Protein AF-A0A4Q3TGL6-F1 (afdb_monomer)

Sequence (169 aa):
RACGWTVDAVVRRERGVLPVALDGDPRRYLAESAGEAAQVGMRGLFFHPTTGYSFPDATKVAEIVADEIDLGGERLATRLRDHAVSLWGERSFYRLLNRMLFRAAEPDQRYRVLERFYRLPQPLIERFYAGRTTLSDKARIISGKPPVPVWRALKAALPARIKEQYVHA

Mean predicted aligned error: 8.39 Å

Solvent-accessible surface area (backbone atoms only — not comparable to full-atom values): 10402 Å² total; per-residue (Å²): 131,84,88,79,80,76,88,87,77,86,91,78,86,84,90,84,86,80,89,68,50,52,80,82,62,59,67,60,57,56,52,77,50,62,86,59,75,62,60,57,48,71,86,29,57,32,50,36,48,77,76,66,54,29,65,76,45,50,54,54,49,51,52,55,46,65,80,33,68,90,65,44,66,68,53,45,28,50,54,44,51,54,51,27,46,50,52,53,58,77,46,44,63,42,17,39,50,40,22,27,49,68,66,28,31,58,83,90,51,38,62,58,56,54,55,56,57,73,70,50,62,65,73,55,53,54,28,47,79,68,69,60,63,45,74,69,49,52,48,54,74,66,55,67,90,63,98,40,61,67,70,42,33,55,65,30,53,50,90,65,82,83,64,76,88,72,78,84,122

Secondary structure (DSSP, 8-state):
-------------------------HHHHHHHTBTBSPP-TTTTT-S-TTT---HHHHHHHHHHHHHHTTS-HHHHHHHHHHHHHHHHHHTHHHHHHHHIIIIIS-GGGHHHHHHHHTTS-HHHHHHHHTT---HHHHHHHH-SS-SS-HHHHHHHHSPPP--GGGTT-

pLDDT: mean 83.74, std 15.67, range [29.58, 97.5]

Radiu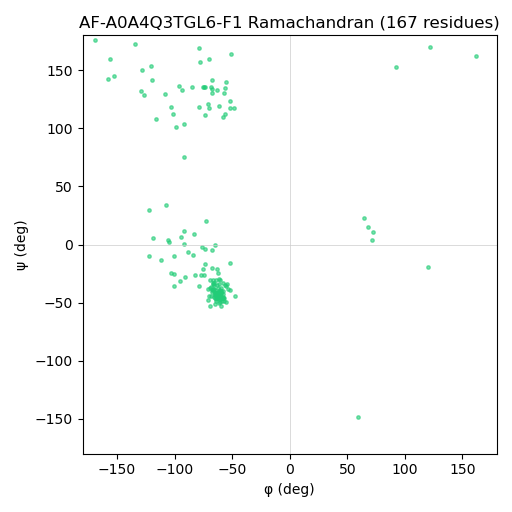s of gyration: 19.1 Å; Cα contacts (8 Å, |Δi|>4): 130; chains: 1; bounding box: 52×38×53 Å

Foldseek 3Di:
DPPPDDDPDDPDDDDDDDDAQQDDDLLVLLVVVPPDWQDDQVSLQQAQRQPRHRVLSNVVLVVLCVVCVVPDRVVSSVVSSVVNNVLNVLNLLNSLVVLCLPFFDDPVQSVVLVVVQVVDDPVLVVCSNVSNHDPVSSCVSPDDDPSGDPVRSVVSSDDDPPDCVVVPD

Structure (mmCIF, N/CA/C/O backbone):
data_AF-A0A4Q3TGL6-F1
#
_entry.id   AF-A0A4Q3TGL6-F1
#
loop_
_atom_site.group_PDB
_atom_site.id
_atom_site.type_symbol
_atom_site.label_atom_id
_atom_site.label_alt_id
_atom_site.label_comp_id
_atom_site.label_asym_id
_atom_site.label_entity_id
_atom_site.label_seq_id
_atom_site.pdbx_PDB_ins_code
_atom_site.Cartn_x
_atom_site.Cartn_y
_atom_site.Cartn_z
_atom_site.occupancy
_atom_site.B_iso_or_equiv
_atom_site.auth_seq_id
_atom_site.auth_comp_id
_atom_site.auth_asym_id
_atom_site.auth_atom_id
_atom_site.pdbx_PDB_model_num
ATOM 1 N N . ARG A 1 1 ? -29.751 -2.444 17.222 1.00 46.06 1 ARG A N 1
ATOM 2 C CA . ARG A 1 1 ? -30.481 -3.690 17.567 1.00 46.06 1 ARG A CA 1
ATOM 3 C C . ARG A 1 1 ? -30.158 -4.713 16.486 1.00 46.06 1 ARG A C 1
ATOM 5 O O . ARG A 1 1 ? -30.131 -4.309 15.333 1.00 46.06 1 ARG A O 1
ATOM 12 N N . ALA A 1 2 ? -29.849 -5.963 16.838 1.00 56.12 2 ALA A N 1
ATOM 13 C CA . ALA A 1 2 ? -29.670 -7.028 15.848 1.00 56.12 2 ALA A CA 1
ATOM 14 C C . ALA A 1 2 ? -31.028 -7.342 15.200 1.00 56.12 2 ALA A C 1
ATOM 16 O O . ALA A 1 2 ? -32.029 -7.415 15.910 1.00 56.12 2 ALA A O 1
ATOM 17 N N . CYS A 1 3 ? -31.075 -7.490 13.876 1.00 78.25 3 CYS A N 1
ATOM 18 C CA . CYS A 1 3 ? -32.309 -7.567 13.084 1.00 78.25 3 CYS A CA 1
ATOM 19 C C . CYS A 1 3 ? -33.105 -8.885 13.232 1.00 78.25 3 CYS A C 1
ATOM 21 O O . CYS A 1 3 ? -33.900 -9.205 12.359 1.00 78.25 3 CYS A O 1
ATOM 23 N N . GLY A 1 4 ? -32.898 -9.669 14.297 1.00 88.06 4 GLY A N 1
ATOM 24 C CA . GLY A 1 4 ? -33.599 -10.946 14.514 1.00 88.06 4 GLY A CA 1
ATOM 25 C C . GLY A 1 4 ? -33.229 -12.061 13.527 1.00 88.06 4 GLY A C 1
ATOM 26 O O . GLY A 1 4 ? -33.951 -13.045 13.424 1.00 88.06 4 GLY A O 1
ATOM 27 N N . TRP A 1 5 ? -32.130 -11.917 12.785 1.00 86.38 5 TRP A N 1
ATOM 28 C CA . TRP A 1 5 ? -31.732 -12.889 11.767 1.00 86.38 5 TRP A CA 1
ATOM 29 C C . TRP A 1 5 ? -31.189 -14.170 12.399 1.00 86.38 5 TRP A C 1
ATOM 31 O O . TRP A 1 5 ? -30.364 -14.120 13.313 1.00 86.38 5 TRP 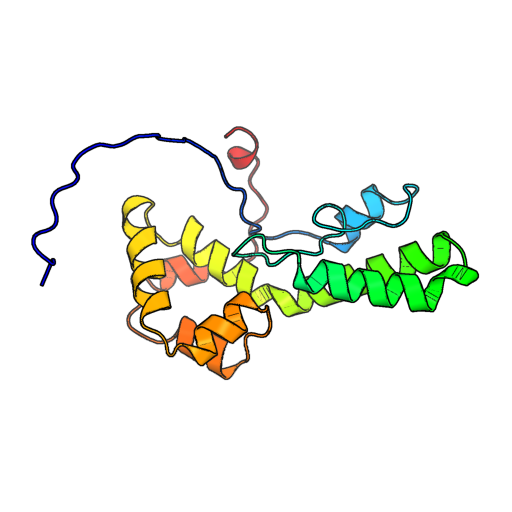A O 1
ATOM 41 N N . THR A 1 6 ? -31.632 -15.309 11.874 1.00 88.69 6 THR A N 1
ATOM 42 C CA . THR A 1 6 ? -31.153 -16.645 12.241 1.00 88.69 6 THR A CA 1
ATOM 43 C C . THR A 1 6 ? -30.324 -17.192 11.085 1.00 88.69 6 THR A C 1
ATOM 45 O O . THR A 1 6 ? -30.745 -17.129 9.933 1.00 88.69 6 THR A O 1
ATOM 48 N N . VAL A 1 7 ? -29.118 -17.682 11.374 1.00 89.19 7 VAL A N 1
ATOM 49 C CA . VAL A 1 7 ? -28.291 -18.340 10.355 1.00 89.19 7 VAL A CA 1
ATOM 50 C C . VAL A 1 7 ? -28.906 -19.709 10.076 1.00 89.19 7 VAL A C 1
ATOM 52 O O . VAL A 1 7 ? -28.869 -20.565 10.952 1.00 89.19 7 VAL A O 1
ATOM 55 N N . ASP A 1 8 ? -29.466 -19.889 8.880 1.00 93.06 8 ASP A N 1
ATOM 56 C CA . ASP A 1 8 ? -30.102 -21.141 8.447 1.00 93.06 8 ASP A CA 1
ATOM 57 C C . ASP A 1 8 ? -29.070 -22.268 8.249 1.00 93.06 8 ASP A C 1
ATOM 59 O O . ASP A 1 8 ? -29.146 -23.315 8.888 1.00 93.06 8 ASP A O 1
ATOM 63 N N . ALA A 1 9 ? -28.020 -22.019 7.453 1.00 94.94 9 ALA A N 1
ATOM 64 C CA . ALA A 1 9 ? -26.914 -22.960 7.266 1.00 94.94 9 ALA A CA 1
ATOM 65 C C . ALA A 1 9 ? -25.589 -22.263 6.905 1.00 94.94 9 ALA A C 1
ATOM 67 O O . ALA A 1 9 ? -25.553 -21.280 6.164 1.00 94.94 9 ALA A O 1
ATOM 68 N N . VAL A 1 10 ? -24.465 -22.805 7.390 1.00 92.25 10 VAL A N 1
ATOM 69 C CA . VAL A 1 10 ? -23.114 -22.411 6.947 1.00 92.25 10 VAL A CA 1
ATOM 70 C C . VAL A 1 10 ? -22.696 -23.324 5.796 1.00 92.25 10 VAL A C 1
ATOM 72 O O . VAL A 1 10 ? -22.311 -24.465 6.023 1.00 92.25 10 VAL A O 1
ATOM 75 N N . VAL A 1 11 ? -22.745 -22.817 4.563 1.00 96.44 11 VAL A N 1
ATOM 76 C CA . VAL A 1 11 ? -22.458 -23.612 3.349 1.00 96.44 11 VAL A CA 1
ATOM 77 C C . VAL A 1 11 ? -20.971 -23.908 3.128 1.00 96.44 11 VAL A C 1
ATOM 79 O O . VAL A 1 11 ? -20.622 -24.893 2.485 1.00 96.44 11 VAL A O 1
ATOM 82 N N . ARG A 1 12 ? -20.073 -23.060 3.645 1.00 93.31 12 ARG A N 1
ATOM 83 C CA . ARG A 1 12 ? -18.617 -23.215 3.508 1.00 93.31 12 ARG A CA 1
ATOM 84 C C . ARG A 1 12 ? -17.897 -22.453 4.614 1.00 93.31 12 ARG A C 1
ATOM 86 O O . ARG A 1 12 ? -18.290 -21.346 4.975 1.00 93.31 12 ARG A O 1
ATOM 93 N N . ARG A 1 13 ? -16.808 -23.028 5.122 1.00 91.94 13 ARG A N 1
ATOM 94 C CA . ARG A 1 13 ? -15.857 -22.359 6.016 1.00 91.94 13 ARG A CA 1
ATOM 95 C C . ARG A 1 13 ? -14.459 -22.558 5.459 1.00 91.94 13 ARG A C 1
ATOM 97 O O . ARG A 1 13 ? -14.083 -23.675 5.125 1.00 91.94 13 ARG A O 1
ATOM 104 N N . GLU A 1 14 ? -13.700 -21.478 5.379 1.00 89.12 14 GLU A N 1
ATOM 105 C CA . GLU A 1 14 ? -12.316 -21.501 4.922 1.00 89.12 14 GLU A CA 1
ATOM 106 C C . GLU A 1 14 ? -11.405 -20.993 6.038 1.00 89.12 14 GLU A C 1
ATOM 108 O O . GLU A 1 14 ? -11.762 -20.072 6.777 1.00 89.12 14 GLU A O 1
ATOM 113 N N . ARG A 1 15 ? -10.232 -21.617 6.173 1.00 88.38 15 ARG A N 1
ATOM 114 C CA . ARG A 1 15 ? -9.159 -21.156 7.051 1.00 88.38 15 ARG A CA 1
ATOM 115 C C . ARG A 1 15 ? -7.974 -20.793 6.171 1.00 88.38 15 ARG A C 1
ATOM 117 O O . ARG A 1 15 ? -7.328 -21.676 5.624 1.00 88.38 15 ARG A O 1
ATOM 124 N N . GLY A 1 16 ? -7.710 -19.499 6.056 1.00 81.31 16 GLY A N 1
ATOM 125 C CA . GLY A 1 16 ? -6.565 -18.963 5.331 1.00 81.31 16 GLY A CA 1
ATOM 126 C C . GLY A 1 16 ? -5.670 -18.141 6.249 1.00 81.31 16 GLY A C 1
ATOM 127 O O . GLY A 1 16 ? -6.128 -17.582 7.248 1.00 81.31 16 GLY A O 1
ATOM 128 N N . VAL A 1 17 ? -4.392 -18.060 5.891 1.00 82.44 17 VAL A N 1
ATOM 129 C CA . VAL A 1 17 ? -3.456 -17.081 6.446 1.00 82.44 17 VAL A CA 1
ATOM 130 C C . VAL A 1 17 ? -3.287 -15.995 5.396 1.00 82.44 17 VAL A C 1
ATOM 132 O O . VAL A 1 17 ? -2.854 -16.270 4.281 1.00 82.44 17 VAL A O 1
ATOM 135 N N . LEU A 1 18 ? -3.662 -14.765 5.739 1.00 81.50 18 LEU A N 1
ATOM 136 C CA . LEU A 1 18 ? -3.477 -13.612 4.864 1.00 81.50 18 LEU A CA 1
ATOM 137 C C . LEU A 1 18 ? -2.249 -12.828 5.341 1.00 81.50 18 LEU A C 1
ATOM 139 O O . LEU A 1 18 ? -2.290 -12.270 6.444 1.00 81.50 18 LEU A O 1
ATOM 143 N N . PRO A 1 19 ? -1.154 -12.793 4.560 1.00 85.62 19 PRO A N 1
ATOM 144 C CA . PRO A 1 19 ? 0.021 -12.024 4.930 1.00 85.62 19 PRO A CA 1
ATOM 145 C C . PRO A 1 19 ? -0.297 -10.527 4.887 1.00 85.62 19 PRO A C 1
ATOM 147 O O . PRO A 1 19 ? -0.999 -10.042 4.000 1.00 85.62 19 PRO A O 1
ATOM 150 N N . VAL A 1 20 ? 0.254 -9.782 5.844 1.00 89.12 20 VAL A N 1
ATOM 151 C CA . VAL A 1 20 ? 0.127 -8.323 5.915 1.00 89.12 20 VAL A CA 1
ATOM 152 C C . VAL A 1 20 ? 1.516 -7.708 6.006 1.00 89.12 20 VAL A C 1
ATOM 154 O O . VAL A 1 20 ? 2.318 -8.078 6.863 1.00 89.12 20 VAL A O 1
ATOM 157 N N . ALA A 1 21 ? 1.801 -6.736 5.140 1.00 92.88 21 ALA A N 1
ATOM 158 C CA . ALA A 1 21 ? 3.096 -6.068 5.114 1.00 92.88 21 ALA A CA 1
ATOM 159 C C . ALA A 1 21 ? 3.272 -5.172 6.352 1.00 92.88 21 ALA A C 1
ATOM 161 O O . ALA A 1 21 ? 2.533 -4.203 6.552 1.00 92.88 21 ALA A O 1
ATOM 162 N N . LEU A 1 22 ? 4.268 -5.485 7.184 1.00 92.38 22 LEU A N 1
ATOM 163 C CA . LEU A 1 22 ? 4.579 -4.729 8.404 1.00 92.38 22 LEU A CA 1
ATOM 164 C C . LEU A 1 22 ? 5.762 -3.780 8.232 1.00 92.38 22 LEU A C 1
ATOM 166 O O . LEU A 1 22 ? 5.775 -2.709 8.838 1.00 92.38 22 LEU A O 1
ATOM 170 N N . ASP A 1 23 ? 6.763 -4.181 7.454 1.00 92.44 23 ASP A N 1
ATOM 171 C CA . ASP A 1 23 ? 7.963 -3.401 7.163 1.00 92.44 23 ASP A CA 1
ATOM 172 C C . ASP A 1 23 ? 8.764 -4.047 6.023 1.00 92.44 23 ASP A C 1
ATOM 174 O O . ASP A 1 23 ? 8.392 -5.123 5.556 1.00 92.44 23 ASP A O 1
ATOM 178 N N . GLY A 1 24 ? 9.850 -3.406 5.590 1.00 92.62 24 GLY A N 1
ATOM 179 C CA . GLY A 1 24 ? 10.787 -3.981 4.625 1.00 92.62 24 GLY A CA 1
ATOM 180 C C . GLY A 1 24 ? 11.688 -2.946 3.956 1.00 92.62 24 GLY A C 1
ATOM 181 O O . GLY A 1 24 ? 11.378 -1.751 3.949 1.00 92.62 24 GLY A O 1
ATOM 182 N N . ASP A 1 25 ? 12.784 -3.432 3.372 1.00 94.88 25 ASP A N 1
ATOM 183 C CA . ASP A 1 25 ? 13.690 -2.653 2.526 1.00 94.88 25 ASP A CA 1
ATOM 184 C C . ASP A 1 25 ? 13.355 -2.914 1.045 1.00 94.88 25 ASP A C 1
ATOM 186 O O . ASP A 1 25 ? 13.734 -3.960 0.507 1.00 94.88 25 ASP A O 1
ATOM 190 N N . PRO A 1 26 ? 12.629 -1.998 0.374 1.00 94.56 26 PRO A N 1
ATOM 191 C CA . PRO A 1 26 ? 12.191 -2.213 -1.000 1.00 94.56 26 PRO A CA 1
ATOM 192 C C . PRO A 1 26 ? 13.368 -2.191 -1.978 1.00 94.56 26 PRO A C 1
ATOM 194 O O . PRO A 1 26 ? 13.325 -2.875 -2.995 1.00 94.56 26 PRO A O 1
ATOM 197 N N . ARG A 1 27 ? 14.430 -1.428 -1.681 1.00 94.00 27 ARG A N 1
ATOM 198 C CA . ARG A 1 27 ? 15.593 -1.315 -2.567 1.00 94.00 27 ARG A CA 1
ATOM 199 C C . ARG A 1 27 ? 16.378 -2.611 -2.551 1.00 94.00 27 ARG A C 1
ATOM 201 O O . ARG A 1 27 ? 16.674 -3.138 -3.616 1.00 94.00 27 ARG A O 1
ATOM 208 N N . ARG A 1 28 ? 16.654 -3.140 -1.357 1.00 93.81 28 ARG A N 1
ATOM 209 C CA . ARG A 1 28 ? 17.322 -4.432 -1.205 1.00 93.81 28 ARG A CA 1
ATOM 210 C C . ARG A 1 28 ? 16.508 -5.559 -1.837 1.00 93.81 28 ARG A C 1
ATOM 212 O O . ARG A 1 28 ? 17.051 -6.295 -2.648 1.00 93.81 28 ARG A O 1
ATOM 219 N N . TYR A 1 29 ? 15.213 -5.648 -1.532 1.00 92.94 29 TYR A N 1
ATOM 220 C CA . TYR A 1 29 ? 14.336 -6.691 -2.074 1.00 92.94 29 TYR A CA 1
ATOM 221 C C . TYR A 1 29 ? 14.293 -6.685 -3.616 1.00 92.94 29 TYR A C 1
ATOM 223 O O . TYR A 1 29 ? 14.445 -7.723 -4.258 1.00 92.94 29 TYR A O 1
ATOM 231 N N . LEU A 1 30 ? 14.154 -5.504 -4.232 1.00 91.94 30 LEU A N 1
ATOM 232 C CA . LEU A 1 30 ? 14.132 -5.374 -5.694 1.00 91.94 30 LEU A CA 1
ATOM 233 C C . LEU A 1 30 ? 15.523 -5.518 -6.339 1.00 91.94 30 LEU A C 1
ATOM 235 O O . LEU A 1 30 ? 15.603 -5.797 -7.535 1.00 91.94 30 LEU A O 1
ATOM 239 N N . ALA A 1 31 ? 16.606 -5.306 -5.584 1.00 89.19 31 ALA A N 1
ATOM 240 C CA . ALA A 1 31 ? 17.978 -5.541 -6.034 1.00 89.19 31 ALA A CA 1
ATOM 241 C C . ALA A 1 31 ? 18.354 -7.028 -5.983 1.00 89.19 31 ALA A C 1
ATOM 243 O O . ALA A 1 31 ? 19.028 -7.509 -6.883 1.00 89.19 31 ALA A O 1
ATOM 244 N N . GLU A 1 32 ? 17.867 -7.775 -4.991 1.00 87.94 32 GLU A N 1
ATOM 245 C CA . GLU A 1 32 ? 18.001 -9.240 -4.940 1.00 87.94 32 GLU A CA 1
ATOM 246 C C . GLU A 1 32 ? 17.268 -9.920 -6.112 1.00 87.94 32 GLU A C 1
ATOM 248 O O . GLU A 1 32 ? 17.620 -11.026 -6.505 1.00 87.94 32 GLU A O 1
ATOM 253 N N . SER A 1 33 ? 16.302 -9.223 -6.719 1.00 75.06 33 SER A N 1
ATOM 254 C CA . SER A 1 33 ? 15.604 -9.639 -7.944 1.00 75.06 33 SER A CA 1
ATOM 255 C C . SER A 1 33 ? 16.221 -9.046 -9.230 1.00 75.06 33 SER A C 1
ATOM 257 O O . SER A 1 33 ? 15.632 -9.159 -10.308 1.00 75.06 33 SER A O 1
ATOM 259 N N . ALA A 1 34 ? 17.362 -8.344 -9.146 1.00 64.75 34 ALA A N 1
ATOM 260 C CA . ALA A 1 34 ? 17.985 -7.684 -10.295 1.00 64.75 34 ALA A CA 1
ATOM 261 C C . ALA A 1 34 ? 18.583 -8.716 -11.265 1.00 64.75 34 ALA A C 1
ATOM 263 O O . ALA A 1 34 ? 19.448 -9.502 -10.894 1.00 64.75 34 ALA A O 1
ATOM 264 N N . GLY A 1 35 ? 18.103 -8.702 -12.511 1.00 64.00 35 GLY A N 1
ATOM 265 C CA . GLY A 1 35 ? 18.434 -9.684 -13.553 1.00 64.00 35 GLY A CA 1
ATOM 266 C C . GLY A 1 35 ? 17.204 -10.427 -14.080 1.00 64.00 35 GLY A C 1
ATOM 267 O O . GLY A 1 35 ? 17.225 -10.939 -15.195 1.00 64.00 35 GLY A O 1
ATOM 268 N N . GLU A 1 36 ? 16.104 -10.427 -13.324 1.00 64.12 36 GLU A N 1
ATOM 269 C CA . GLU A 1 36 ? 14.795 -10.830 -13.836 1.00 64.12 36 GLU A CA 1
ATOM 270 C C . GLU A 1 36 ? 14.169 -9.699 -14.677 1.00 64.12 36 GLU A C 1
ATOM 272 O O . GLU A 1 36 ? 14.494 -8.518 -14.506 1.00 64.12 36 GLU A O 1
ATOM 277 N N . ALA A 1 37 ? 13.244 -10.058 -15.574 1.00 81.88 37 ALA A N 1
ATOM 278 C CA . ALA A 1 37 ? 12.418 -9.104 -16.313 1.00 81.88 37 ALA A CA 1
ATOM 279 C C . ALA A 1 37 ? 11.737 -8.083 -15.377 1.00 81.88 37 ALA A C 1
ATOM 281 O O . ALA A 1 37 ? 11.646 -8.275 -14.161 1.00 81.88 37 ALA A O 1
ATOM 282 N N . ALA A 1 38 ? 11.242 -6.985 -15.951 1.00 88.62 38 ALA A N 1
ATOM 283 C CA . ALA A 1 38 ? 10.583 -5.928 -15.196 1.00 88.62 38 ALA A CA 1
ATOM 284 C C . ALA A 1 38 ? 9.470 -6.487 -14.282 1.00 88.62 38 ALA A C 1
ATOM 286 O O . ALA A 1 38 ? 8.555 -7.178 -14.728 1.00 88.62 38 ALA A O 1
ATOM 287 N N . GLN A 1 39 ? 9.579 -6.203 -12.984 1.00 91.56 39 GLN A N 1
ATOM 288 C CA . GLN A 1 39 ? 8.724 -6.791 -11.954 1.00 91.56 39 GLN A CA 1
ATOM 289 C C . GLN A 1 39 ? 7.423 -6.006 -11.810 1.00 91.56 39 GLN A C 1
ATOM 291 O O . GLN A 1 39 ? 7.445 -4.780 -11.726 1.00 91.56 39 GLN A O 1
ATOM 296 N N . VAL A 1 40 ? 6.293 -6.711 -11.724 1.00 94.12 40 VAL A N 1
ATOM 297 C CA . VAL A 1 40 ? 4.950 -6.120 -11.591 1.00 94.12 40 VAL A CA 1
ATOM 298 C C . VAL A 1 40 ? 4.129 -6.822 -10.504 1.00 94.12 40 VAL A C 1
ATOM 300 O O . VAL A 1 40 ? 4.547 -7.831 -9.928 1.00 94.12 40 VAL A O 1
ATOM 303 N N . GLY A 1 41 ? 2.951 -6.276 -10.186 1.00 94.44 41 GLY A N 1
ATOM 304 C CA . GLY A 1 41 ? 2.058 -6.824 -9.161 1.00 94.44 41 GLY A CA 1
ATOM 305 C C . GLY A 1 41 ? 2.714 -6.902 -7.779 1.00 94.44 41 GLY A C 1
ATOM 306 O O . GLY A 1 41 ? 3.580 -6.095 -7.440 1.00 94.44 41 GLY A O 1
ATOM 307 N N . MET A 1 42 ? 2.331 -7.898 -6.971 1.00 92.19 42 MET A N 1
ATOM 308 C CA . MET A 1 42 ? 2.877 -8.040 -5.613 1.00 92.19 42 MET A CA 1
ATOM 309 C C . MET A 1 42 ? 4.393 -8.266 -5.597 1.00 92.19 42 MET A C 1
ATOM 311 O O . MET A 1 42 ? 5.066 -7.751 -4.705 1.00 92.19 42 MET A O 1
ATOM 315 N N . ARG A 1 43 ? 4.944 -8.969 -6.600 1.00 92.25 43 ARG A N 1
ATOM 316 C CA . ARG A 1 43 ? 6.394 -9.179 -6.722 1.00 92.25 43 ARG A CA 1
ATOM 317 C C . ARG A 1 43 ? 7.136 -7.865 -6.981 1.00 92.25 43 ARG A C 1
ATOM 319 O O . ARG A 1 43 ? 8.212 -7.677 -6.433 1.00 92.25 43 ARG A O 1
ATOM 326 N N . GLY A 1 44 ? 6.528 -6.939 -7.723 1.00 94.94 44 GLY A N 1
ATOM 327 C CA . GLY A 1 44 ? 7.026 -5.575 -7.929 1.00 94.94 44 GLY A CA 1
ATOM 328 C C . GLY A 1 44 ? 6.670 -4.577 -6.819 1.00 94.94 44 GLY A C 1
ATOM 329 O O . GLY A 1 44 ? 6.894 -3.388 -6.996 1.00 94.94 44 GLY A O 1
ATOM 330 N N . LEU A 1 45 ? 6.117 -5.024 -5.684 1.00 96.00 45 LEU A N 1
ATOM 331 C CA . LEU A 1 45 ? 5.646 -4.169 -4.580 1.00 96.00 45 LEU A CA 1
ATOM 332 C C . LEU A 1 45 ? 4.465 -3.236 -4.930 1.00 96.00 45 LEU A C 1
ATOM 334 O O . LEU A 1 45 ? 4.209 -2.253 -4.233 1.00 96.00 45 LEU A O 1
ATOM 338 N N . PHE A 1 46 ? 3.692 -3.582 -5.960 1.00 97.00 46 PHE A N 1
ATOM 339 C CA . PHE A 1 46 ? 2.501 -2.855 -6.407 1.00 97.00 46 PHE A CA 1
ATOM 340 C C . PHE A 1 46 ? 1.234 -3.401 -5.740 1.00 97.00 46 PHE A C 1
ATOM 342 O O . PHE A 1 46 ? 0.473 -4.175 -6.327 1.00 97.00 46 PHE A O 1
ATOM 349 N N . PHE A 1 47 ? 1.056 -3.053 -4.466 1.00 96.44 47 PHE A N 1
ATOM 350 C CA . PHE A 1 47 ? -0.134 -3.396 -3.690 1.00 96.44 47 PHE A CA 1
ATOM 351 C C . PHE A 1 47 ? -0.364 -2.435 -2.516 1.00 96.44 47 PHE A C 1
ATOM 353 O O . PHE A 1 47 ? 0.548 -1.767 -2.014 1.00 96.44 47 PHE A O 1
ATOM 360 N N . HIS A 1 48 ? -1.597 -2.403 -2.019 1.00 96.44 48 HIS A N 1
ATOM 361 C CA . HIS A 1 48 ? -1.977 -1.679 -0.816 1.00 96.44 48 HIS A CA 1
ATOM 362 C C . HIS A 1 48 ? -1.574 -2.464 0.453 1.00 96.44 48 HIS A C 1
ATOM 364 O O . HIS A 1 48 ? -2.107 -3.554 0.679 1.00 96.44 48 HIS A O 1
ATOM 370 N N . PRO A 1 49 ? -0.698 -1.938 1.338 1.00 95.44 49 PRO A N 1
ATOM 371 C CA . PRO A 1 49 ? -0.110 -2.733 2.423 1.00 95.44 49 PRO A CA 1
ATOM 372 C C . PRO A 1 49 ? -1.093 -3.302 3.450 1.00 95.44 49 PRO A C 1
ATOM 374 O O . PRO A 1 49 ? -0.763 -4.277 4.121 1.00 95.44 49 PRO A O 1
ATOM 377 N N . THR A 1 50 ? -2.267 -2.688 3.628 1.00 92.69 50 THR A N 1
ATOM 378 C CA . THR A 1 50 ? -3.267 -3.140 4.616 1.00 92.69 50 THR A CA 1
ATOM 379 C C . THR A 1 50 ? -4.328 -4.061 4.018 1.00 92.69 50 THR A C 1
ATOM 381 O O . THR A 1 50 ? -4.839 -4.922 4.723 1.00 92.69 50 THR A O 1
ATOM 384 N N . THR A 1 51 ? -4.676 -3.893 2.740 1.00 91.62 51 THR A N 1
ATOM 385 C CA . THR A 1 51 ? -5.812 -4.611 2.121 1.00 91.62 51 THR A CA 1
ATOM 386 C C . THR A 1 51 ? -5.378 -5.634 1.076 1.00 91.62 51 THR A C 1
ATOM 388 O O . THR A 1 51 ? -6.197 -6.440 0.652 1.00 91.62 51 THR A O 1
ATOM 391 N N . GLY A 1 52 ? -4.119 -5.593 0.629 1.00 92.62 52 GLY A N 1
ATOM 392 C CA . GLY A 1 52 ? -3.615 -6.432 -0.459 1.00 92.62 52 GLY A CA 1
ATOM 393 C C . GLY A 1 52 ? -4.136 -6.043 -1.846 1.00 92.62 52 GLY A C 1
ATOM 394 O O . GLY A 1 52 ? -3.829 -6.721 -2.819 1.00 92.62 52 GLY A O 1
ATOM 395 N N . TYR A 1 53 ? -4.917 -4.964 -1.967 1.00 93.56 53 TYR A N 1
ATOM 396 C CA . TYR A 1 53 ? -5.476 -4.540 -3.253 1.00 93.56 53 TYR A CA 1
ATOM 397 C C . TYR A 1 53 ? -4.374 -4.049 -4.186 1.00 93.56 53 TYR A C 1
ATOM 399 O O . TYR A 1 53 ? -3.570 -3.208 -3.800 1.00 93.56 53 TYR A O 1
ATOM 407 N N . SER A 1 54 ? -4.367 -4.552 -5.416 1.00 94.44 54 SER A N 1
ATOM 408 C CA . SER A 1 54 ? -3.346 -4.247 -6.426 1.00 94.44 54 SER A CA 1
ATOM 409 C C . SER A 1 54 ? -3.918 -3.643 -7.705 1.00 94.44 54 SER A C 1
ATOM 411 O O . SER A 1 54 ? -3.155 -3.160 -8.531 1.00 94.44 54 SER A O 1
ATOM 413 N N . PHE A 1 55 ? -5.243 -3.630 -7.883 1.00 94.25 55 PHE A N 1
ATOM 414 C CA . PHE A 1 55 ? -5.862 -3.181 -9.133 1.00 94.25 55 PHE A CA 1
ATOM 415 C C . PHE A 1 55 ? -5.510 -1.729 -9.514 1.00 94.25 55 PHE A C 1
ATOM 417 O O . PHE A 1 55 ? -5.057 -1.529 -10.638 1.00 94.25 55 PHE A O 1
ATOM 424 N N . PRO A 1 56 ? -5.609 -0.723 -8.615 1.00 92.88 56 PRO A N 1
ATOM 425 C CA . PRO A 1 56 ? -5.207 0.643 -8.962 1.00 92.88 56 PRO A CA 1
ATOM 426 C C . PRO A 1 56 ? -3.735 0.747 -9.376 1.00 92.88 56 PRO A C 1
ATOM 428 O O . PRO A 1 56 ? -3.399 1.493 -10.293 1.00 92.88 56 PRO A O 1
ATOM 431 N N . ASP A 1 57 ? -2.863 -0.026 -8.723 1.00 96.44 57 ASP A N 1
ATOM 432 C CA . ASP A 1 57 ? -1.440 -0.042 -9.055 1.00 96.44 57 ASP A CA 1
ATOM 433 C C . ASP A 1 57 ? -1.189 -0.735 -10.393 1.00 96.44 57 ASP A C 1
ATOM 435 O O . ASP A 1 57 ? -0.373 -0.264 -11.175 1.00 96.44 57 ASP A O 1
ATOM 439 N N . ALA A 1 58 ? -1.918 -1.812 -10.694 1.00 97.12 58 ALA A N 1
ATOM 440 C CA . ALA A 1 58 ? -1.834 -2.507 -11.973 1.00 97.12 58 ALA A CA 1
ATOM 441 C C . ALA A 1 58 ? -2.191 -1.578 -13.141 1.00 97.12 58 ALA A C 1
ATOM 443 O O . ALA A 1 58 ? -1.480 -1.571 -14.144 1.00 97.12 58 ALA A O 1
ATOM 444 N N . THR A 1 59 ? -3.225 -0.743 -12.993 1.00 96.38 59 THR A N 1
ATOM 445 C CA . THR A 1 59 ? -3.568 0.272 -13.999 1.00 96.38 59 THR A CA 1
ATOM 446 C C . THR A 1 59 ? -2.435 1.281 -14.182 1.00 96.38 59 THR A C 1
ATOM 448 O O . THR A 1 59 ? -2.045 1.563 -15.311 1.00 96.38 59 THR A O 1
ATOM 451 N N . LYS A 1 60 ? -1.844 1.783 -13.088 1.00 95.81 60 LYS A N 1
ATOM 452 C CA . LYS A 1 60 ? -0.729 2.739 -13.176 1.00 95.81 60 LYS A CA 1
ATOM 453 C C . LYS A 1 60 ? 0.527 2.121 -13.794 1.00 95.81 60 LYS A C 1
ATOM 455 O O . LYS A 1 60 ? 1.222 2.772 -14.568 1.00 95.81 60 LYS A O 1
ATOM 460 N N . VAL A 1 61 ? 0.809 0.861 -13.475 1.00 97.12 61 VAL A N 1
ATOM 461 C CA . VAL A 1 61 ? 1.896 0.093 -14.089 1.00 97.12 61 VAL A CA 1
ATOM 462 C C . VAL A 1 61 ? 1.649 -0.083 -15.585 1.00 97.12 61 VAL A C 1
ATOM 464 O O . VAL A 1 61 ? 2.580 0.108 -16.357 1.00 97.12 61 VAL A O 1
ATOM 467 N N . ALA A 1 62 ? 0.418 -0.382 -16.009 1.00 96.56 62 ALA A N 1
ATOM 468 C CA . ALA A 1 62 ? 0.080 -0.498 -17.426 1.00 96.56 62 ALA A CA 1
ATOM 469 C C . ALA A 1 62 ? 0.335 0.811 -18.194 1.00 96.56 62 ALA A C 1
ATOM 471 O O . ALA A 1 62 ? 0.883 0.764 -19.291 1.00 96.56 62 ALA A O 1
ATOM 472 N N . GLU A 1 63 ? 0.025 1.970 -17.601 1.00 96.44 63 GLU A N 1
ATOM 473 C CA . GLU A 1 63 ? 0.377 3.278 -18.178 1.00 96.44 63 GLU A CA 1
ATOM 474 C C . GLU A 1 63 ? 1.898 3.449 -18.319 1.00 96.44 63 GLU A C 1
ATOM 476 O O . GLU A 1 63 ? 2.378 3.820 -19.383 1.00 96.44 63 GLU A O 1
ATOM 481 N N . ILE A 1 64 ? 2.676 3.118 -17.279 1.00 95.00 64 ILE A N 1
ATOM 482 C CA . ILE A 1 64 ? 4.148 3.206 -17.330 1.00 95.00 64 ILE A CA 1
ATOM 483 C C . ILE A 1 64 ? 4.723 2.290 -18.415 1.00 95.00 64 ILE A C 1
ATOM 485 O O . ILE A 1 64 ? 5.668 2.672 -19.100 1.00 95.00 64 ILE A O 1
ATOM 489 N N . VAL A 1 65 ? 4.175 1.082 -18.560 1.00 94.19 65 VAL A N 1
ATOM 490 C CA . VAL A 1 65 ? 4.589 0.133 -19.600 1.00 94.19 65 VAL A CA 1
ATOM 491 C C . VAL A 1 65 ? 4.272 0.691 -20.985 1.00 94.19 65 VAL A C 1
ATOM 493 O O . VAL A 1 65 ? 5.124 0.614 -21.863 1.00 94.19 65 VAL A O 1
ATOM 496 N N . ALA A 1 66 ? 3.086 1.274 -21.177 1.00 94.06 66 ALA A N 1
ATOM 497 C CA . ALA A 1 66 ? 2.696 1.878 -22.448 1.00 94.06 66 ALA A CA 1
ATOM 498 C C . ALA A 1 66 ? 3.606 3.059 -22.838 1.00 94.06 66 ALA A C 1
ATOM 500 O O . ALA A 1 66 ? 4.014 3.146 -23.992 1.00 94.06 66 ALA A O 1
ATOM 501 N N . ASP A 1 67 ? 3.989 3.907 -21.877 1.00 91.50 67 ASP A N 1
ATOM 502 C CA . ASP A 1 67 ? 4.887 5.053 -22.098 1.00 91.50 67 ASP A CA 1
ATOM 503 C C . ASP A 1 67 ? 6.333 4.646 -22.459 1.00 91.50 67 ASP A C 1
ATOM 505 O O . ASP A 1 67 ? 7.100 5.455 -22.981 1.00 91.50 67 ASP A O 1
ATOM 509 N N . GLU A 1 68 ? 6.739 3.414 -22.140 1.00 86.38 68 GLU A N 1
ATOM 510 C CA . GLU A 1 68 ? 8.127 2.935 -22.238 1.00 86.38 68 GLU A CA 1
ATOM 511 C C . GLU A 1 68 ? 8.304 1.754 -23.203 1.00 86.38 68 GLU A C 1
ATOM 513 O O . GLU A 1 68 ? 9.398 1.193 -23.288 1.00 86.38 68 GLU A O 1
ATOM 518 N N . ILE A 1 69 ? 7.250 1.355 -23.920 1.00 80.25 69 ILE A N 1
ATOM 519 C CA . ILE A 1 69 ? 7.213 0.091 -24.670 1.00 80.25 69 ILE A CA 1
ATOM 520 C C . ILE A 1 69 ? 8.332 -0.028 -25.719 1.00 80.25 69 ILE A C 1
ATOM 522 O O . ILE A 1 69 ? 8.896 -1.107 -25.895 1.00 80.25 69 ILE A O 1
ATOM 526 N N . ASP A 1 70 ? 8.734 1.094 -26.320 1.00 84.50 70 ASP A N 1
ATOM 527 C CA . ASP A 1 70 ? 9.782 1.158 -27.348 1.00 84.50 70 ASP A CA 1
ATOM 528 C C . ASP A 1 70 ? 11.188 1.425 -26.780 1.00 84.50 70 ASP A C 1
ATOM 530 O O . ASP A 1 70 ? 12.162 1.545 -27.521 1.00 84.50 70 ASP A O 1
ATOM 534 N N . LEU A 1 71 ? 11.317 1.554 -25.456 1.00 75.75 71 LEU A N 1
ATOM 535 C CA . LEU A 1 71 ? 12.508 2.105 -24.799 1.00 75.75 71 LEU A CA 1
ATOM 536 C C . LEU A 1 71 ? 13.390 1.031 -24.136 1.00 75.75 71 LEU A C 1
ATOM 538 O O . LEU A 1 71 ? 14.436 1.354 -23.569 1.00 75.75 71 LEU A O 1
ATOM 542 N N . GLY A 1 72 ? 13.006 -0.245 -24.264 1.00 82.69 72 GLY A N 1
ATOM 543 C CA . GLY A 1 72 ? 13.784 -1.416 -23.854 1.00 82.69 72 GLY A CA 1
ATOM 544 C C . GLY A 1 72 ? 13.507 -1.912 -22.426 1.00 82.69 72 GLY A C 1
ATOM 545 O O . GLY A 1 72 ? 13.136 -1.160 -21.523 1.00 82.69 72 GLY A O 1
ATOM 546 N N . GLY A 1 73 ? 13.718 -3.216 -22.206 1.00 86.25 73 GLY A N 1
ATOM 547 C CA . GLY A 1 73 ? 13.364 -3.902 -20.954 1.00 86.25 73 GLY A CA 1
ATOM 548 C C . GLY A 1 73 ? 14.116 -3.414 -19.710 1.00 86.25 73 GLY A C 1
ATOM 549 O O . GLY A 1 73 ? 13.529 -3.342 -18.631 1.00 86.25 73 GLY A O 1
ATOM 550 N N . GLU A 1 74 ? 15.387 -3.026 -19.843 1.00 88.12 74 GLU A N 1
ATOM 551 C CA . GLU A 1 74 ? 16.194 -2.520 -18.720 1.00 88.12 74 GLU A CA 1
ATOM 552 C C . GLU A 1 74 ? 15.693 -1.167 -18.210 1.00 88.12 74 GLU A C 1
ATOM 554 O O . GLU A 1 74 ? 15.610 -0.928 -16.998 1.00 88.12 74 GLU A O 1
ATOM 559 N N . ARG A 1 75 ? 15.317 -0.284 -19.140 1.00 88.75 75 ARG A N 1
ATOM 560 C CA . ARG A 1 75 ? 14.788 1.033 -18.803 1.00 88.75 75 ARG A CA 1
ATOM 561 C C . ARG A 1 75 ? 13.420 0.914 -18.140 1.00 88.75 75 ARG A C 1
ATOM 563 O O . ARG A 1 75 ? 13.210 1.520 -17.088 1.00 88.75 75 ARG A O 1
ATOM 570 N N . LEU A 1 76 ? 12.538 0.067 -18.676 1.00 91.50 76 LEU A N 1
ATOM 571 C CA . LEU A 1 76 ? 11.251 -0.238 -18.050 1.00 91.50 76 LEU A CA 1
ATOM 572 C C . LEU A 1 76 ? 11.432 -0.819 -16.638 1.00 91.50 76 LEU A C 1
ATOM 574 O O . LEU A 1 76 ? 10.783 -0.364 -15.694 1.00 91.50 76 LEU A O 1
ATOM 578 N N . ALA A 1 77 ? 12.346 -1.779 -16.463 1.00 91.31 77 ALA A N 1
ATOM 579 C CA . ALA A 1 77 ? 12.633 -2.369 -15.156 1.00 91.31 77 ALA A CA 1
ATOM 580 C C . ALA A 1 77 ? 13.137 -1.323 -14.150 1.00 91.31 77 ALA A C 1
ATOM 582 O O . ALA A 1 77 ? 12.724 -1.331 -12.989 1.00 91.31 77 ALA A O 1
ATOM 583 N N . THR A 1 78 ? 13.993 -0.400 -14.592 1.00 91.06 78 THR A N 1
ATOM 584 C CA . THR A 1 78 ? 14.486 0.707 -13.761 1.00 91.06 78 THR A CA 1
ATOM 585 C C . THR A 1 78 ? 13.351 1.644 -13.360 1.00 91.06 78 THR A C 1
ATOM 587 O O . THR A 1 78 ? 13.164 1.893 -12.169 1.00 91.06 78 THR A O 1
ATOM 590 N N . ARG A 1 79 ? 12.520 2.075 -14.316 1.00 93.19 79 ARG A N 1
ATOM 591 C CA . ARG A 1 79 ? 11.393 2.979 -14.045 1.00 93.19 79 ARG A CA 1
ATOM 592 C C . ARG A 1 79 ? 10.363 2.363 -13.098 1.00 93.19 79 ARG A C 1
ATOM 594 O O . ARG A 1 79 ? 9.889 3.041 -12.186 1.00 93.19 79 ARG A O 1
ATOM 601 N N . LEU A 1 80 ? 10.040 1.080 -13.266 1.00 94.69 80 LEU A N 1
ATOM 602 C CA . LEU A 1 80 ? 9.133 0.375 -12.357 1.00 94.69 80 LEU A CA 1
ATOM 603 C C . LEU A 1 80 ? 9.739 0.198 -10.962 1.00 94.69 80 LEU A C 1
ATOM 605 O O . LEU A 1 80 ? 9.032 0.392 -9.974 1.00 94.69 80 LEU A O 1
ATOM 609 N N . ARG A 1 81 ? 11.041 -0.099 -10.856 1.00 94.62 81 ARG A N 1
ATOM 610 C CA . ARG A 1 81 ? 11.734 -0.182 -9.561 1.00 94.62 81 ARG A CA 1
ATOM 611 C C . ARG A 1 81 ? 11.675 1.150 -8.814 1.00 94.62 81 ARG A C 1
ATOM 613 O O . ARG A 1 81 ? 11.327 1.168 -7.634 1.00 94.62 81 ARG A O 1
ATOM 620 N N . ASP A 1 82 ? 11.969 2.254 -9.492 1.00 95.06 82 ASP A N 1
ATOM 621 C CA . ASP A 1 82 ? 11.926 3.586 -8.885 1.00 95.06 82 ASP A CA 1
ATOM 622 C C . ASP A 1 82 ? 10.505 3.960 -8.451 1.00 95.06 82 ASP A C 1
ATOM 624 O O . ASP A 1 82 ? 10.299 4.441 -7.331 1.00 95.06 82 ASP A O 1
ATOM 628 N N . HIS A 1 83 ? 9.506 3.651 -9.286 1.00 97.12 83 HIS A N 1
ATOM 629 C CA . HIS A 1 83 ? 8.103 3.866 -8.944 1.00 97.12 83 HIS A CA 1
ATOM 630 C C . HIS A 1 83 ? 7.674 3.050 -7.714 1.00 97.12 83 HIS A C 1
ATOM 632 O O . HIS A 1 83 ? 7.064 3.597 -6.792 1.00 97.12 83 HIS A O 1
ATOM 638 N N . ALA A 1 84 ? 8.046 1.770 -7.655 1.00 97.06 84 ALA A N 1
ATOM 639 C CA . ALA A 1 84 ? 7.761 0.893 -6.523 1.00 97.06 84 ALA A CA 1
ATOM 640 C C . ALA A 1 84 ? 8.387 1.408 -5.217 1.00 97.06 84 ALA A C 1
ATOM 642 O O . ALA A 1 84 ? 7.733 1.417 -4.171 1.00 97.06 84 ALA A O 1
ATOM 643 N N . VAL A 1 85 ? 9.636 1.889 -5.262 1.00 97.12 85 VAL A N 1
ATOM 644 C CA . VAL A 1 85 ? 10.318 2.462 -4.091 1.00 97.12 85 VAL A CA 1
ATOM 645 C C . VAL A 1 85 ? 9.626 3.744 -3.613 1.00 97.12 85 VAL A C 1
ATOM 647 O O . VAL A 1 85 ? 9.437 3.906 -2.403 1.00 97.12 85 VAL A O 1
ATOM 650 N N . SER A 1 86 ? 9.201 4.622 -4.532 1.00 97.50 86 SER A N 1
ATOM 651 C CA . SER A 1 86 ? 8.419 5.822 -4.186 1.00 97.50 86 SER A CA 1
ATOM 652 C C . SER A 1 86 ? 7.106 5.450 -3.498 1.00 97.50 86 SER A C 1
ATOM 654 O O . SER A 1 86 ? 6.854 5.869 -2.363 1.00 97.50 86 SER A O 1
ATOM 656 N N . LEU A 1 87 ? 6.317 4.568 -4.125 1.00 96.94 87 LEU A N 1
ATOM 657 C CA . LEU A 1 87 ? 5.044 4.093 -3.581 1.00 96.94 87 LEU A CA 1
ATOM 658 C C . LEU A 1 87 ? 5.217 3.436 -2.210 1.00 96.94 87 LEU A C 1
ATOM 660 O O . LEU A 1 87 ? 4.410 3.660 -1.303 1.00 96.94 87 LEU A O 1
ATOM 664 N N . TRP A 1 88 ? 6.283 2.656 -2.010 1.00 97.06 88 TRP A N 1
ATOM 665 C CA . TRP A 1 88 ? 6.582 2.057 -0.712 1.00 97.06 88 TRP A CA 1
ATOM 666 C C . TRP A 1 88 ? 6.779 3.121 0.374 1.00 97.06 88 TRP A C 1
ATOM 668 O O . TRP A 1 88 ? 6.276 2.955 1.492 1.00 97.06 88 TRP A O 1
ATOM 678 N N . GLY A 1 89 ? 7.478 4.215 0.068 1.00 95.94 89 GLY A N 1
ATOM 679 C CA . GLY A 1 89 ? 7.673 5.349 0.975 1.00 95.94 89 GLY A CA 1
ATOM 680 C C . GLY A 1 89 ? 6.367 6.081 1.293 1.00 95.94 89 GLY A C 1
ATOM 681 O O . GLY A 1 89 ? 6.007 6.238 2.466 1.00 95.94 89 GLY A O 1
ATOM 682 N N . GLU A 1 90 ? 5.612 6.446 0.257 1.00 95.25 90 GLU A N 1
ATOM 683 C CA . GLU A 1 90 ? 4.311 7.126 0.361 1.00 95.25 90 GLU A CA 1
ATOM 684 C C . GLU A 1 90 ? 3.312 6.333 1.221 1.00 95.25 90 GLU A C 1
ATOM 686 O O . GLU A 1 90 ? 2.534 6.893 2.003 1.00 95.25 90 GLU A O 1
ATOM 691 N N . ARG A 1 91 ? 3.390 5.001 1.143 1.00 96.25 91 ARG A N 1
ATOM 692 C CA . ARG A 1 91 ? 2.516 4.053 1.848 1.00 96.25 91 ARG A CA 1
ATOM 693 C C . ARG A 1 91 ? 3.035 3.603 3.216 1.00 96.25 91 ARG A C 1
ATOM 695 O O . ARG A 1 91 ? 2.466 2.697 3.828 1.00 96.25 91 ARG A O 1
ATOM 702 N N . SER A 1 92 ? 4.069 4.252 3.748 1.00 95.12 92 SER A N 1
ATOM 703 C CA . SER A 1 92 ? 4.625 3.965 5.082 1.00 95.12 92 SER A CA 1
ATOM 704 C C . SER A 1 92 ? 3.588 4.009 6.210 1.00 95.12 92 SER A C 1
ATOM 706 O O . SER A 1 92 ? 3.651 3.198 7.138 1.00 95.12 92 SER A O 1
ATOM 708 N N . PHE A 1 93 ? 2.590 4.892 6.105 1.00 94.06 93 PHE A N 1
ATOM 709 C CA . PHE A 1 93 ? 1.503 4.997 7.081 1.00 94.06 93 PHE A CA 1
ATOM 710 C C . PHE A 1 93 ? 0.698 3.696 7.232 1.00 94.06 93 PHE A C 1
ATOM 712 O O . PHE A 1 93 ? 0.368 3.306 8.349 1.00 94.06 93 PHE A O 1
ATOM 719 N N . TYR A 1 94 ? 0.413 2.991 6.138 1.00 94.75 94 TYR A N 1
ATOM 720 C CA . TYR A 1 94 ? -0.362 1.748 6.187 1.00 94.75 94 TYR A CA 1
ATOM 721 C C . TYR A 1 94 ? 0.407 0.645 6.915 1.00 94.75 94 TYR A C 1
ATOM 723 O O . TYR A 1 94 ? -0.149 -0.066 7.748 1.00 94.75 94 TYR A O 1
ATOM 731 N N . ARG A 1 95 ? 1.724 0.562 6.688 1.00 94.44 95 ARG A N 1
ATOM 732 C CA . ARG A 1 95 ? 2.596 -0.367 7.421 1.00 94.44 95 ARG A CA 1
ATOM 733 C C . ARG A 1 95 ? 2.680 -0.020 8.907 1.00 94.44 95 ARG A C 1
ATOM 735 O O . ARG A 1 95 ? 2.629 -0.919 9.743 1.00 94.44 95 ARG A O 1
ATOM 742 N N . LEU A 1 96 ? 2.742 1.268 9.252 1.00 90.56 96 LEU A N 1
ATOM 743 C CA . LEU A 1 96 ? 2.635 1.724 10.642 1.00 90.56 96 LEU A CA 1
ATOM 744 C C . LEU A 1 96 ? 1.321 1.255 11.286 1.00 90.56 96 LEU A C 1
ATOM 746 O O . LEU A 1 96 ? 1.349 0.672 12.371 1.00 90.56 96 LEU A O 1
ATOM 750 N N . LEU A 1 97 ? 0.191 1.452 10.603 1.00 89.12 97 LEU A N 1
ATOM 751 C CA . LEU A 1 97 ? -1.117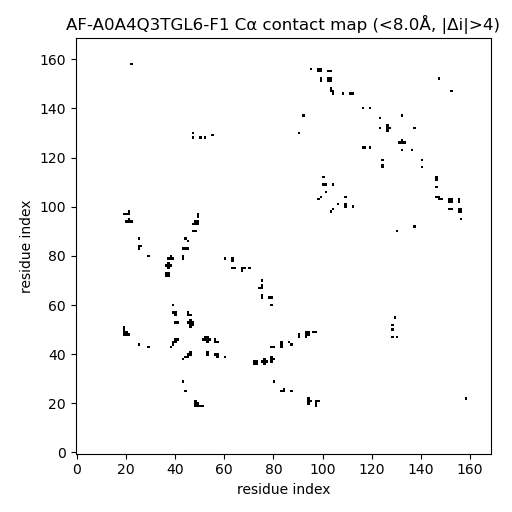 1.015 11.085 1.00 89.12 97 LEU A CA 1
ATOM 752 C C . LEU A 1 97 ? -1.163 -0.506 11.286 1.00 89.12 97 LEU A C 1
ATOM 754 O O . LEU A 1 97 ? -1.614 -0.973 12.331 1.00 89.12 97 LEU A O 1
ATOM 758 N N . ASN A 1 98 ? -0.629 -1.276 10.336 1.00 90.75 98 ASN A N 1
ATOM 759 C CA . ASN A 1 98 ? -0.545 -2.729 10.444 1.00 90.75 98 ASN A CA 1
ATOM 760 C C . ASN A 1 98 ? 0.290 -3.154 11.662 1.00 90.75 98 ASN A C 1
ATOM 762 O O . ASN A 1 98 ? -0.117 -4.039 12.413 1.00 90.75 98 ASN A O 1
ATOM 766 N N . ARG A 1 99 ? 1.431 -2.501 11.927 1.00 87.88 99 ARG A N 1
ATOM 767 C CA . ARG A 1 99 ? 2.233 -2.788 13.128 1.00 87.88 99 ARG A CA 1
ATOM 768 C C . ARG A 1 99 ? 1.456 -2.499 14.408 1.00 87.88 99 ARG A C 1
ATOM 770 O O . ARG A 1 99 ? 1.493 -3.321 15.319 1.00 87.88 99 ARG A O 1
ATOM 777 N N . MET A 1 100 ? 0.723 -1.389 14.478 1.00 82.19 100 MET A N 1
ATOM 778 C CA . MET A 1 100 ? -0.144 -1.100 15.625 1.00 82.19 100 MET A CA 1
ATOM 779 C C . MET A 1 100 ? -1.227 -2.177 15.788 1.00 82.19 100 MET A C 1
ATOM 781 O O . MET A 1 100 ? -1.423 -2.684 16.890 1.00 82.19 100 MET A O 1
ATOM 785 N N . LEU A 1 101 ? -1.881 -2.588 14.699 1.00 81.75 101 LEU A N 1
ATOM 786 C CA . LEU A 1 101 ? -2.934 -3.604 14.734 1.00 81.75 101 LEU A CA 1
ATOM 787 C C . LEU A 1 101 ? -2.413 -4.972 15.193 1.00 81.75 101 LEU A C 1
ATOM 789 O O . LEU A 1 101 ? -3.026 -5.612 16.041 1.00 81.75 101 LEU A O 1
ATOM 793 N N . PHE A 1 102 ? -1.281 -5.427 14.657 1.00 81.00 102 PHE A N 1
ATOM 794 C CA . PHE A 1 102 ? -0.801 -6.789 14.894 1.00 81.00 102 PHE A CA 1
ATOM 795 C C . PHE A 1 102 ? 0.133 -6.923 16.099 1.00 81.00 102 PHE A C 1
ATOM 797 O O . PHE A 1 102 ? 0.160 -7.994 16.705 1.00 81.00 102 PHE A O 1
ATOM 804 N N . ARG A 1 103 ? 0.868 -5.864 16.473 1.00 78.62 103 ARG A N 1
ATOM 805 C CA . ARG A 1 103 ? 1.819 -5.891 17.601 1.00 78.62 103 ARG A CA 1
ATOM 806 C C . ARG A 1 103 ? 1.307 -5.206 18.868 1.00 78.62 103 ARG A C 1
ATOM 808 O O . ARG A 1 103 ? 1.809 -5.525 19.940 1.00 78.62 103 ARG A O 1
ATOM 815 N N . ALA A 1 104 ? 0.369 -4.257 18.774 1.00 71.38 104 ALA A N 1
ATOM 816 C CA . ALA A 1 104 ? -0.136 -3.543 19.954 1.00 71.38 104 ALA A CA 1
ATOM 817 C C . ALA A 1 104 ? -1.489 -4.063 20.461 1.00 71.38 104 ALA A C 1
ATOM 819 O O . ALA A 1 104 ? -1.770 -3.910 21.652 1.00 71.38 104 ALA A O 1
ATOM 820 N N . ALA A 1 105 ? -2.308 -4.671 19.593 1.00 68.56 105 ALA A N 1
ATOM 821 C CA . ALA A 1 105 ? -3.584 -5.269 19.979 1.00 68.56 105 ALA A CA 1
ATOM 822 C C . ALA A 1 105 ? -3.450 -6.755 20.300 1.00 68.56 105 ALA A C 1
ATOM 824 O O . ALA A 1 105 ? -2.876 -7.515 19.515 1.00 68.56 105 ALA A O 1
ATOM 825 N N . GLU A 1 106 ? -4.039 -7.154 21.430 1.00 73.38 106 GLU A N 1
ATOM 826 C CA . GLU A 1 106 ? -4.280 -8.565 21.732 1.00 73.38 106 GLU A CA 1
ATOM 827 C C . GLU A 1 106 ? -5.090 -9.195 20.581 1.00 73.38 106 GLU A C 1
ATOM 829 O O . GLU A 1 106 ? -5.970 -8.520 20.024 1.00 73.38 106 GLU A O 1
ATOM 834 N N . PRO A 1 107 ? -4.791 -10.441 20.164 1.00 73.81 107 PRO A N 1
ATOM 835 C CA . PRO A 1 107 ? -5.402 -11.056 18.984 1.00 73.81 107 PRO A CA 1
ATOM 836 C C . PRO A 1 107 ? -6.935 -11.012 18.971 1.00 73.81 107 PRO A C 1
ATOM 838 O O . PRO A 1 107 ? -7.530 -10.736 17.930 1.00 73.81 107 PRO A O 1
ATOM 841 N N . ASP A 1 108 ? -7.557 -11.212 20.130 1.00 75.81 108 ASP A N 1
ATOM 842 C CA . ASP A 1 108 ? -9.003 -11.191 20.359 1.00 75.81 108 ASP A CA 1
ATOM 843 C C . ASP A 1 108 ? -9.607 -9.777 20.324 1.00 75.81 108 ASP A C 1
ATOM 845 O O . ASP A 1 108 ? -10.809 -9.630 20.143 1.00 75.81 108 ASP A O 1
ATOM 849 N N . GLN A 1 109 ? -8.795 -8.724 20.444 1.00 74.56 109 GLN A N 1
ATOM 850 C CA . GLN A 1 109 ? -9.239 -7.325 20.452 1.00 74.56 109 GLN A CA 1
ATOM 851 C C . GLN A 1 109 ? -9.051 -6.618 19.102 1.00 74.56 109 GLN A C 1
ATOM 853 O O . GLN A 1 109 ? -9.574 -5.518 18.901 1.00 74.56 109 GLN A O 1
ATOM 858 N N . ARG A 1 110 ? -8.342 -7.237 18.145 1.00 78.62 110 ARG A N 1
ATOM 859 C CA . ARG A 1 110 ? -8.051 -6.655 16.818 1.00 78.62 110 ARG A CA 1
ATOM 860 C C . ARG A 1 110 ? -9.310 -6.235 16.057 1.00 78.62 110 ARG A C 1
ATOM 862 O O . ARG A 1 110 ? -9.301 -5.195 15.400 1.00 78.62 110 ARG A O 1
ATOM 869 N N . TYR A 1 111 ? -10.406 -6.988 16.189 1.00 79.06 111 TYR A N 1
ATOM 870 C CA . TYR A 1 111 ? -11.665 -6.671 15.506 1.00 79.06 111 TYR A CA 1
ATOM 871 C C . TYR A 1 111 ? -12.232 -5.304 15.918 1.00 79.06 111 TYR A C 1
ATOM 873 O O . TYR A 1 111 ? -12.830 -4.628 15.088 1.00 79.06 111 TYR A O 1
ATOM 881 N N . ARG A 1 112 ? -12.000 -4.846 17.159 1.00 77.06 112 ARG A N 1
ATOM 882 C CA . ARG A 1 112 ? -12.489 -3.542 17.646 1.00 77.06 112 ARG A CA 1
ATOM 883 C C . ARG A 1 112 ? -11.826 -2.370 16.928 1.00 77.06 112 ARG A C 1
ATOM 885 O O . ARG A 1 112 ? -12.438 -1.317 16.759 1.00 77.06 112 ARG A 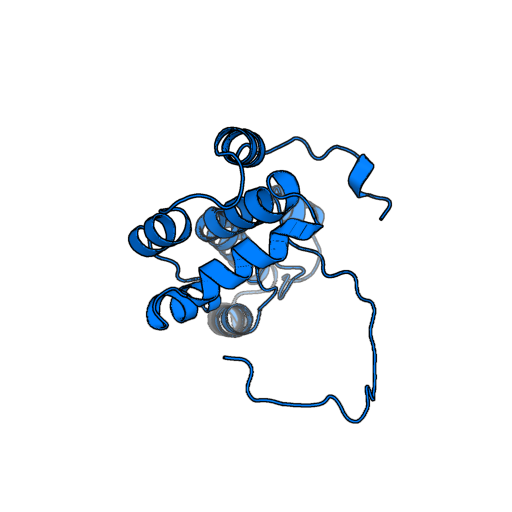O 1
ATOM 892 N N . VAL A 1 113 ? -10.577 -2.549 16.492 1.00 80.31 113 VAL A N 1
ATOM 893 C CA . VAL A 1 113 ? -9.867 -1.556 15.674 1.00 80.31 113 VAL A CA 1
ATOM 894 C C . VAL A 1 113 ? -10.563 -1.414 14.322 1.00 80.31 113 VAL A C 1
ATOM 896 O O . VAL A 1 113 ? -10.835 -0.296 13.890 1.00 80.31 113 VAL A O 1
ATOM 899 N N . LEU A 1 114 ? -10.895 -2.545 13.693 1.00 83.12 114 LEU A N 1
ATOM 900 C CA . LEU A 1 114 ? -11.600 -2.575 12.413 1.00 83.12 114 LEU A CA 1
ATOM 901 C C . LEU A 1 114 ? -13.021 -2.016 12.549 1.00 83.12 114 LEU A C 1
ATOM 903 O O . LEU A 1 114 ? -13.413 -1.167 11.757 1.00 83.12 114 LEU A O 1
ATOM 907 N N . GLU A 1 115 ? -13.764 -2.404 13.589 1.00 85.25 115 GLU A N 1
ATOM 908 C CA . GLU A 1 115 ? -15.112 -1.883 13.849 1.00 85.25 115 GLU A CA 1
ATOM 909 C C . GLU A 1 115 ? -15.106 -0.353 13.971 1.00 85.25 115 GLU A C 1
ATOM 911 O O . GLU A 1 115 ? -15.921 0.329 13.351 1.00 85.25 115 GLU A O 1
ATOM 916 N N . ARG A 1 116 ? -14.156 0.211 14.728 1.00 85.44 116 ARG A N 1
ATOM 917 C CA . ARG A 1 116 ? -14.007 1.666 14.845 1.00 85.44 116 ARG A CA 1
ATOM 918 C C . ARG A 1 116 ? -13.652 2.312 13.507 1.00 85.44 116 ARG A C 1
ATOM 920 O O . ARG A 1 116 ? -14.185 3.377 13.207 1.00 85.44 116 ARG A O 1
ATOM 927 N N . PHE A 1 117 ? -12.758 1.705 12.730 1.00 89.31 117 PHE A N 1
ATOM 928 C CA . PHE A 1 117 ? -12.369 2.226 11.421 1.00 89.31 117 PHE A CA 1
ATOM 929 C C . PHE A 1 117 ? -13.582 2.365 10.487 1.00 89.31 117 PHE A C 1
ATOM 931 O O . PHE A 1 117 ? -13.754 3.412 9.870 1.00 89.31 117 PHE A O 1
ATOM 938 N N . TYR A 1 118 ? -14.485 1.381 10.470 1.00 90.44 118 TYR A N 1
ATOM 939 C CA . TYR A 1 118 ? -15.706 1.437 9.655 1.00 90.44 118 TYR A CA 1
ATOM 940 C C . TYR A 1 118 ? -16.790 2.394 10.175 1.00 90.44 118 TYR A C 1
ATOM 942 O O . TYR A 1 118 ? -17.798 2.590 9.505 1.00 90.44 118 TYR A O 1
ATOM 950 N N . ARG A 1 119 ? -16.591 3.030 11.336 1.00 91.69 119 ARG A N 1
ATOM 951 C CA . ARG A 1 119 ? -17.439 4.141 11.808 1.00 91.69 119 ARG A CA 1
ATOM 952 C C . ARG A 1 119 ? -16.956 5.511 11.321 1.00 91.69 119 ARG A C 1
ATOM 954 O O . ARG A 1 119 ? -17.610 6.514 11.599 1.00 91.69 119 ARG A O 1
ATOM 961 N N . LEU A 1 120 ? -15.801 5.585 10.656 1.00 93.38 120 LEU A N 1
ATOM 962 C CA . LEU A 1 120 ? -15.293 6.828 10.075 1.00 93.38 120 LEU A CA 1
ATOM 963 C C . LEU A 1 120 ? -16.149 7.255 8.866 1.00 93.38 120 LEU A C 1
ATOM 965 O O . LEU A 1 120 ? -16.830 6.419 8.273 1.00 93.38 120 LEU A O 1
ATOM 969 N N . PRO A 1 121 ? -16.119 8.542 8.466 1.00 95.38 121 PRO A N 1
ATOM 970 C CA . PRO A 1 121 ? -16.865 9.000 7.298 1.00 95.38 121 PRO A CA 1
ATOM 971 C C . PRO A 1 121 ? -16.493 8.206 6.042 1.00 95.38 121 PRO A C 1
ATOM 973 O O . PRO A 1 121 ? -15.308 8.034 5.752 1.00 95.38 121 PRO A O 1
ATOM 976 N N . GLN A 1 122 ? -17.497 7.795 5.265 1.00 96.50 122 GLN A N 1
ATOM 977 C CA . GLN A 1 122 ? -17.309 7.015 4.037 1.00 96.50 122 GLN A CA 1
ATOM 978 C C . GLN A 1 122 ? -16.227 7.587 3.094 1.00 96.50 122 GLN A C 1
ATOM 980 O O . GLN A 1 122 ? -15.357 6.815 2.693 1.00 96.50 122 GLN A O 1
ATOM 985 N N . PRO A 1 123 ? -16.152 8.908 2.819 1.00 97.12 123 PRO A N 1
ATOM 986 C CA . PRO A 1 123 ? -15.117 9.444 1.929 1.00 97.12 123 PRO A CA 1
ATOM 987 C C . PRO A 1 123 ? -13.680 9.217 2.424 1.00 97.12 123 PRO A C 1
ATOM 989 O O . PRO A 1 123 ? -12.748 9.118 1.627 1.00 97.12 123 PRO A O 1
ATOM 992 N N . LEU A 1 124 ? -13.472 9.153 3.745 1.00 96.62 124 LEU A N 1
ATOM 993 C CA . LEU A 1 124 ? -12.167 8.824 4.324 1.00 96.62 124 LEU A CA 1
ATOM 994 C C . LEU A 1 124 ? -11.835 7.354 4.074 1.00 96.62 124 LEU A C 1
ATOM 996 O O . LEU A 1 124 ? -10.715 7.042 3.673 1.00 96.62 124 LEU A O 1
ATOM 1000 N N . ILE A 1 125 ? -12.807 6.465 4.286 1.00 95.31 125 ILE A N 1
ATOM 1001 C CA . ILE A 1 125 ? -12.648 5.028 4.052 1.00 95.31 125 ILE A CA 1
ATOM 1002 C C . ILE A 1 125 ? -12.315 4.780 2.574 1.00 95.31 125 ILE A C 1
ATOM 1004 O O . ILE A 1 125 ? -11.351 4.084 2.276 1.00 95.31 125 ILE A O 1
ATOM 1008 N N . GLU A 1 126 ? -13.019 5.419 1.643 1.00 95.19 126 GLU A N 1
ATOM 1009 C CA . GLU A 1 126 ? -12.741 5.309 0.204 1.00 95.19 126 GLU A CA 1
ATOM 1010 C C . GLU A 1 126 ? -11.311 5.737 -0.151 1.00 95.19 126 GLU A C 1
ATOM 1012 O O . GLU A 1 126 ? -10.602 5.019 -0.860 1.00 95.19 126 GLU A O 1
ATOM 1017 N N . ARG A 1 127 ? -10.835 6.871 0.386 1.00 96.00 127 ARG A N 1
ATOM 1018 C CA . ARG A 1 127 ? -9.441 7.304 0.186 1.00 96.00 127 ARG A CA 1
ATOM 1019 C C . ARG A 1 127 ? -8.437 6.324 0.772 1.00 96.00 127 ARG A C 1
ATOM 1021 O O . ARG A 1 127 ? -7.393 6.106 0.159 1.00 96.00 127 ARG A O 1
ATOM 1028 N N . PHE A 1 128 ? -8.751 5.733 1.922 1.00 96.00 128 PHE A N 1
ATOM 1029 C CA . PHE A 1 128 ? -7.918 4.706 2.530 1.00 96.00 128 PHE A CA 1
ATOM 1030 C C . PHE A 1 128 ? -7.789 3.485 1.618 1.00 96.00 128 PHE A C 1
ATOM 1032 O O . PHE A 1 128 ? -6.674 3.089 1.299 1.00 96.00 128 PHE A O 1
ATOM 1039 N N . TYR A 1 129 ? -8.905 2.946 1.123 1.00 94.38 129 TYR A N 1
ATOM 1040 C CA . TYR A 1 129 ? -8.901 1.807 0.198 1.00 94.38 129 TYR A CA 1
ATOM 1041 C C . TYR A 1 129 ? -8.230 2.117 -1.144 1.00 94.38 129 TYR A C 1
ATOM 1043 O O . TYR A 1 129 ? -7.611 1.237 -1.737 1.00 94.38 129 TYR A O 1
ATOM 1051 N N . ALA A 1 130 ? -8.301 3.369 -1.599 1.00 93.12 130 ALA A N 1
ATOM 1052 C CA . ALA A 1 130 ? -7.601 3.834 -2.793 1.00 93.12 130 ALA A CA 1
ATOM 1053 C C . ALA A 1 130 ? -6.092 4.063 -2.576 1.00 93.12 130 ALA A C 1
ATOM 1055 O O . ALA A 1 130 ? -5.404 4.479 -3.505 1.00 93.12 130 ALA A O 1
ATOM 1056 N N . GLY A 1 131 ? -5.562 3.877 -1.362 1.00 93.94 131 GLY A N 1
ATOM 1057 C CA . GLY A 1 131 ? -4.164 4.170 -1.055 1.00 93.94 131 GLY A CA 1
ATOM 1058 C C . GLY A 1 131 ? -3.828 5.666 -0.996 1.00 93.94 131 GLY A C 1
ATOM 1059 O O . GLY A 1 131 ? -2.657 6.011 -0.859 1.00 93.94 131 GLY A O 1
ATOM 1060 N N . ARG A 1 132 ? -4.828 6.558 -0.999 1.00 93.94 132 ARG A N 1
ATOM 1061 C CA . ARG A 1 132 ? -4.689 8.028 -1.066 1.00 93.94 132 ARG A CA 1
ATOM 1062 C C . ARG A 1 132 ? -5.006 8.737 0.261 1.00 93.94 132 ARG A C 1
ATOM 1064 O O . ARG A 1 132 ? -5.560 9.834 0.273 1.00 93.94 132 ARG A O 1
ATOM 1071 N N . THR A 1 133 ? -4.682 8.107 1.392 1.00 94.75 133 THR A N 1
ATOM 1072 C CA . THR A 1 133 ? -4.922 8.659 2.739 1.00 94.75 133 THR A CA 1
ATOM 1073 C C . THR A 1 133 ? -4.152 9.966 2.958 1.00 94.75 133 THR A C 1
ATOM 1075 O O . THR A 1 133 ? -2.917 9.986 2.956 1.00 94.75 133 THR A O 1
ATOM 1078 N N . THR A 1 134 ? -4.880 11.053 3.213 1.00 95.38 134 THR A N 1
ATOM 1079 C CA . THR A 1 134 ? -4.307 12.385 3.469 1.00 95.38 134 THR A CA 1
ATOM 1080 C C . THR A 1 134 ? -3.776 12.522 4.901 1.00 95.38 134 THR A C 1
ATOM 1082 O O . THR A 1 134 ? -4.051 11.689 5.760 1.00 95.38 134 THR A O 1
ATOM 1085 N N . LEU A 1 135 ? -3.028 13.588 5.208 1.00 93.94 135 LEU A N 1
ATOM 1086 C CA . LEU A 1 135 ? -2.549 13.831 6.579 1.00 93.94 135 LEU A CA 1
ATOM 1087 C C . LEU A 1 135 ? -3.696 13.992 7.591 1.00 93.94 135 LEU A C 1
ATOM 1089 O O . LEU A 1 135 ? -3.607 13.467 8.701 1.00 93.94 135 LEU A O 1
ATOM 1093 N N . SER A 1 136 ? -4.785 14.661 7.204 1.00 93.56 136 SER A N 1
ATOM 1094 C CA . SER A 1 136 ? -5.968 14.813 8.057 1.00 93.56 136 SER A CA 1
ATOM 1095 C C . SER A 1 136 ? -6.695 13.481 8.260 1.00 93.56 136 SER A C 1
ATOM 1097 O O . SER A 1 136 ? -7.141 13.196 9.372 1.00 93.56 136 SER A O 1
ATOM 1099 N N . ASP A 1 137 ? -6.738 12.621 7.238 1.00 94.88 137 ASP A N 1
ATOM 1100 C CA . ASP A 1 137 ? -7.257 11.258 7.373 1.00 94.88 137 ASP A CA 1
ATOM 1101 C C . ASP A 1 137 ? -6.399 10.429 8.329 1.00 94.88 137 ASP A C 1
ATOM 1103 O O . ASP A 1 137 ? -6.939 9.796 9.232 1.00 94.88 137 ASP A O 1
ATOM 1107 N N . LYS A 1 138 ? -5.066 10.474 8.184 1.00 92.88 138 LYS A N 1
ATOM 1108 C CA . LYS A 1 138 ? -4.123 9.776 9.076 1.00 92.88 138 LYS A CA 1
ATOM 1109 C C . LYS A 1 138 ? -4.359 10.180 10.525 1.00 92.88 138 LYS A C 1
ATOM 1111 O O . LYS A 1 138 ? -4.525 9.306 11.373 1.00 92.88 138 LYS A O 1
ATOM 1116 N N . ALA A 1 139 ? -4.432 11.488 10.784 1.00 89.81 139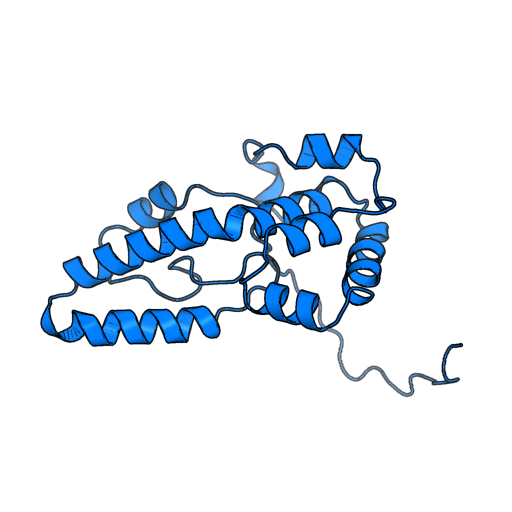 ALA A N 1
ATOM 1117 C CA . ALA A 1 139 ? -4.736 12.033 12.101 1.00 89.81 139 ALA A CA 1
ATOM 1118 C C . ALA A 1 139 ? -6.089 11.525 12.610 1.00 89.81 139 ALA A C 1
ATOM 1120 O O . ALA A 1 139 ? -6.169 11.050 13.735 1.00 89.81 139 ALA A O 1
ATOM 1121 N N . ARG A 1 140 ? -7.134 11.538 11.777 1.00 90.50 140 ARG A N 1
ATOM 1122 C CA . ARG A 1 140 ? -8.473 11.085 12.171 1.00 90.50 140 ARG A CA 1
ATOM 1123 C C . ARG A 1 140 ? -8.538 9.580 12.464 1.00 90.50 140 ARG A C 1
ATOM 1125 O O . ARG A 1 140 ? -9.185 9.186 13.433 1.00 90.50 140 ARG A O 1
ATOM 1132 N N . ILE A 1 141 ? -7.825 8.761 11.690 1.00 89.44 141 ILE A N 1
ATOM 1133 C CA . ILE A 1 141 ? -7.718 7.304 11.875 1.00 89.44 141 ILE A CA 1
ATOM 1134 C C . ILE A 1 141 ? -7.060 6.978 13.221 1.00 89.44 141 ILE A C 1
ATOM 1136 O O . ILE A 1 141 ? -7.551 6.121 13.956 1.00 89.44 141 ILE A O 1
ATOM 1140 N N . ILE A 1 142 ? -5.981 7.681 13.577 1.00 84.19 142 ILE A N 1
ATOM 1141 C CA . ILE A 1 142 ? -5.284 7.457 14.852 1.00 84.19 142 ILE A CA 1
ATOM 1142 C C . ILE A 1 142 ? -5.962 8.178 16.033 1.00 84.19 142 ILE A C 1
ATOM 1144 O O . ILE A 1 142 ? -5.881 7.698 17.163 1.00 84.19 142 ILE A O 1
ATOM 1148 N N . SER A 1 143 ? -6.682 9.282 15.795 1.00 76.06 143 SER A N 1
ATOM 1149 C CA . SER A 1 143 ? -7.297 10.123 16.835 1.00 76.06 143 SER A CA 1
ATOM 1150 C C . SER A 1 143 ? -8.545 9.507 17.458 1.00 76.06 143 SER A C 1
ATOM 1152 O O . SER A 1 143 ? -9.429 9.031 16.748 1.00 76.06 143 SER A O 1
ATOM 1154 N N . GLY A 1 144 ? -8.648 9.578 18.783 1.00 68.88 144 GLY A N 1
ATOM 1155 C CA . GLY A 1 144 ? -9.733 9.004 19.583 1.00 68.88 144 GLY A CA 1
ATOM 1156 C C . GLY A 1 144 ? -9.188 8.015 20.611 1.00 68.88 144 GLY A C 1
ATOM 1157 O O . GLY A 1 144 ? -8.014 7.660 20.548 1.00 68.88 144 GLY A O 1
ATOM 1158 N N . LYS A 1 145 ? -10.023 7.552 21.554 1.00 59.75 145 LYS A N 1
ATOM 1159 C CA . LYS A 1 145 ? -9.599 6.602 22.599 1.00 59.75 145 LYS A 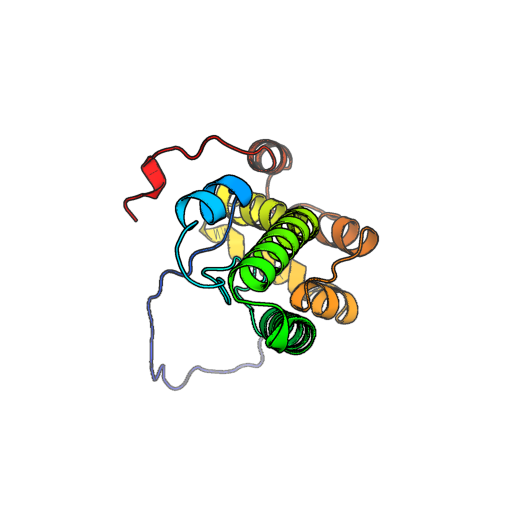CA 1
ATOM 1160 C C . LYS A 1 145 ? -9.045 5.335 21.928 1.00 59.75 145 LYS A C 1
ATOM 1162 O O . LYS A 1 145 ? -9.817 4.622 21.275 1.00 59.75 145 LYS A O 1
ATOM 1167 N N . PRO A 1 146 ? -7.726 5.077 21.989 1.00 59.19 146 PRO A N 1
ATOM 1168 C CA . PRO A 1 146 ? -7.163 3.936 21.296 1.00 59.19 146 PRO A CA 1
ATOM 1169 C C . PRO A 1 146 ? -7.693 2.666 21.974 1.00 59.19 146 PRO A C 1
ATOM 1171 O O . PRO A 1 146 ? -7.702 2.591 23.203 1.00 59.19 146 PRO A O 1
ATOM 1174 N N . PRO A 1 147 ? -8.162 1.669 21.203 1.00 57.84 147 PRO A N 1
ATOM 1175 C CA . PRO A 1 147 ? -8.641 0.398 21.756 1.00 57.84 147 PRO A CA 1
ATOM 1176 C C . PRO A 1 147 ? -7.505 -0.426 22.388 1.00 57.84 147 PRO A C 1
ATOM 1178 O O . PRO A 1 147 ? -7.751 -1.476 22.970 1.00 57.84 147 PRO A O 1
ATOM 1181 N N . VAL A 1 148 ? -6.266 0.060 22.272 1.00 58.81 148 VAL A N 1
ATOM 1182 C CA . VAL A 1 148 ? -5.035 -0.516 22.806 1.00 58.81 148 VAL A CA 1
ATOM 1183 C C . VAL A 1 148 ? -4.252 0.532 23.601 1.00 58.81 148 VAL A C 1
ATOM 1185 O O . VAL A 1 148 ? -4.312 1.717 23.263 1.00 58.81 148 VAL A O 1
ATOM 1188 N N . PRO A 1 149 ? -3.481 0.135 24.629 1.00 60.66 149 PRO A N 1
ATOM 1189 C CA . PRO A 1 149 ? -2.655 1.067 25.390 1.00 60.66 149 PRO A CA 1
ATOM 1190 C C . PRO A 1 149 ? -1.667 1.830 24.491 1.00 60.66 149 PRO A C 1
ATOM 1192 O O . PRO A 1 149 ? -0.917 1.224 23.724 1.00 60.66 149 PRO A O 1
ATOM 1195 N N . VAL A 1 150 ? -1.623 3.161 24.626 1.00 63.06 150 VAL A N 1
ATOM 1196 C CA . VAL A 1 150 ? -0.804 4.079 23.801 1.00 63.06 150 VAL A CA 1
ATOM 1197 C C . VAL A 1 150 ? 0.678 3.682 23.778 1.00 63.06 150 VAL A C 1
ATOM 1199 O O . VAL A 1 150 ? 1.324 3.728 22.733 1.00 63.06 150 VAL A O 1
ATOM 1202 N N . TRP A 1 151 ? 1.216 3.220 24.908 1.00 58.31 151 TRP A N 1
ATOM 1203 C CA . TRP A 1 151 ? 2.620 2.817 25.022 1.00 58.31 151 TRP A CA 1
ATOM 1204 C C . TRP A 1 151 ? 2.962 1.569 24.184 1.00 58.31 151 TRP A C 1
ATOM 1206 O O . TRP A 1 151 ? 4.054 1.487 23.6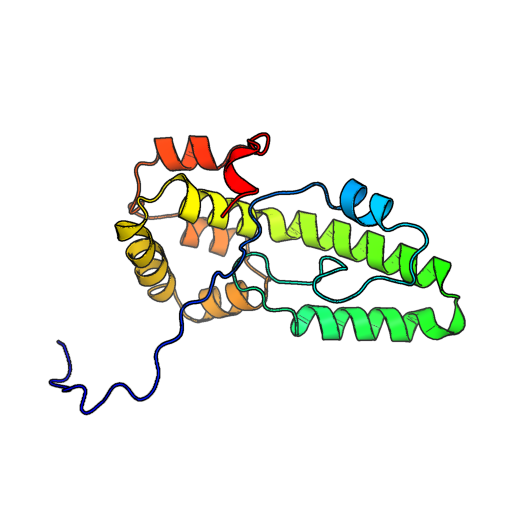19 1.00 58.31 151 TRP A O 1
ATOM 1216 N N . ARG A 1 152 ? 2.022 0.620 24.032 1.00 63.75 152 ARG A N 1
ATOM 1217 C CA . ARG A 1 152 ? 2.196 -0.551 23.152 1.00 63.75 152 ARG A CA 1
ATOM 1218 C C . ARG A 1 152 ? 2.185 -0.133 21.685 1.00 63.75 152 ARG A C 1
ATOM 1220 O O . ARG A 1 152 ? 2.971 -0.653 20.898 1.00 63.75 152 ARG A O 1
ATOM 1227 N N . ALA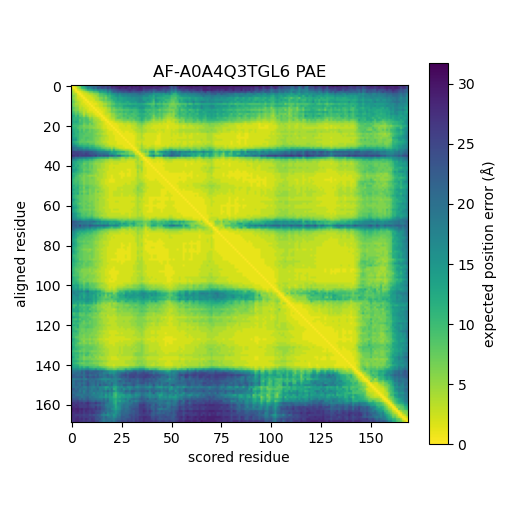 A 1 153 ? 1.343 0.839 21.336 1.00 62.62 153 ALA A N 1
ATOM 1228 C CA . ALA A 1 153 ? 1.291 1.402 19.993 1.00 62.62 153 ALA A CA 1
ATOM 1229 C C . ALA A 1 153 ? 2.592 2.137 19.621 1.00 62.62 153 ALA A C 1
ATOM 1231 O O . ALA A 1 153 ? 3.108 1.928 18.528 1.00 62.62 153 ALA A O 1
ATOM 1232 N N . LEU A 1 154 ? 3.171 2.914 20.544 1.00 63.75 154 LEU A N 1
ATOM 1233 C CA . LEU A 1 154 ? 4.460 3.593 20.343 1.00 63.75 154 LEU A CA 1
ATOM 1234 C C . LEU A 1 154 ? 5.626 2.603 20.181 1.00 63.75 154 LEU A C 1
ATOM 1236 O O . LEU A 1 154 ? 6.430 2.746 19.263 1.00 63.75 154 LEU A O 1
ATOM 1240 N N . LYS A 1 155 ? 5.688 1.548 21.006 1.00 63.88 155 LYS A N 1
ATOM 1241 C CA . LYS A 1 155 ? 6.715 0.496 20.881 1.00 63.88 155 LYS A CA 1
ATOM 1242 C C . LYS A 1 155 ? 6.577 -0.306 19.578 1.00 63.88 155 LYS A C 1
ATOM 1244 O O . LYS A 1 155 ? 7.578 -0.732 19.011 1.00 63.8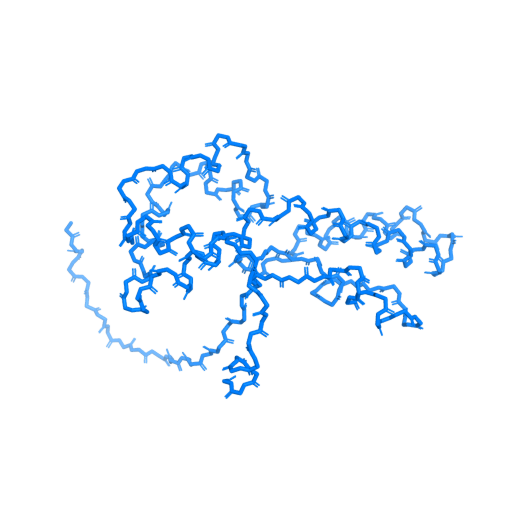8 155 LYS A O 1
ATOM 1249 N N . ALA A 1 156 ? 5.349 -0.497 19.094 1.00 64.56 156 ALA A N 1
ATOM 1250 C CA . ALA A 1 156 ? 5.059 -1.157 17.822 1.00 64.56 156 ALA A CA 1
ATOM 1251 C C . ALA A 1 156 ? 5.320 -0.269 16.592 1.00 64.56 156 ALA A C 1
ATOM 1253 O O . ALA A 1 156 ? 5.575 -0.795 15.507 1.00 64.56 156 ALA A O 1
ATOM 1254 N N . ALA A 1 157 ? 5.238 1.056 16.746 1.00 61.06 157 ALA A N 1
ATOM 1255 C CA . ALA A 1 157 ? 5.420 2.019 15.665 1.00 61.06 157 ALA A CA 1
ATOM 1256 C C . ALA A 1 157 ? 6.858 2.044 15.132 1.00 61.06 157 ALA A C 1
ATOM 1258 O O . ALA A 1 157 ? 7.053 2.229 13.925 1.00 61.06 157 ALA A O 1
ATOM 1259 N N . LEU A 1 158 ? 7.830 1.803 16.017 1.00 65.44 158 LEU A N 1
ATOM 1260 C CA . LEU A 1 158 ? 9.244 1.690 15.680 1.00 65.44 158 LEU A CA 1
ATOM 1261 C C . LEU A 1 158 ? 9.488 0.494 14.735 1.00 65.44 158 LEU A C 1
ATOM 1263 O O . LEU A 1 158 ? 8.992 -0.610 15.003 1.00 65.44 158 LEU A O 1
ATOM 1267 N N . PRO A 1 159 ? 10.257 0.685 13.645 1.00 58.28 159 PRO A N 1
ATOM 1268 C CA . PRO A 1 159 ? 10.788 -0.412 12.845 1.00 58.28 159 PRO A CA 1
ATOM 1269 C C . PRO A 1 159 ? 11.509 -1.386 13.777 1.00 58.28 159 PRO A C 1
ATOM 1271 O O . PRO A 1 159 ? 12.456 -1.016 14.470 1.00 58.28 159 PRO A O 1
ATOM 1274 N N . ALA A 1 160 ? 11.033 -2.624 13.852 1.00 55.66 160 ALA A N 1
ATOM 1275 C CA . ALA A 1 160 ? 11.727 -3.653 14.615 1.00 55.66 160 ALA A CA 1
ATOM 1276 C C . ALA A 1 160 ? 12.595 -4.436 13.639 1.00 55.66 160 ALA A C 1
ATOM 1278 O O . ALA A 1 160 ? 12.091 -4.837 12.589 1.00 55.66 160 ALA A O 1
ATOM 1279 N N . ARG A 1 161 ? 13.847 -4.731 14.018 1.00 51.00 161 ARG A N 1
ATOM 1280 C CA . ARG A 1 161 ? 14.576 -5.865 13.434 1.00 51.00 161 ARG A CA 1
ATOM 1281 C C . ARG A 1 161 ? 13.635 -7.066 13.489 1.00 51.00 161 ARG A C 1
ATOM 1283 O O . ARG A 1 161 ? 13.176 -7.430 14.574 1.00 51.00 161 ARG A O 1
ATOM 1290 N N . ILE A 1 162 ? 13.278 -7.606 12.326 1.00 46.34 162 ILE A N 1
ATOM 1291 C CA . ILE A 1 162 ? 12.432 -8.794 12.226 1.00 46.34 162 ILE A CA 1
ATOM 1292 C C . ILE A 1 162 ? 13.145 -9.885 13.031 1.00 46.34 162 ILE A C 1
ATOM 1294 O O . ILE A 1 162 ? 14.252 -10.279 12.684 1.00 46.34 162 ILE A O 1
ATOM 1298 N N . LYS A 1 163 ? 12.566 -10.308 14.160 1.00 36.88 163 LYS A N 1
ATOM 1299 C CA . LYS A 1 163 ? 13.059 -11.492 14.866 1.00 36.88 163 LYS A CA 1
ATOM 1300 C C . LYS A 1 163 ? 12.621 -12.717 14.057 1.00 36.88 163 LYS A C 1
ATOM 1302 O O . LYS A 1 163 ? 11.454 -12.787 13.680 1.00 36.88 163 LYS A O 1
ATOM 1307 N N . GLU A 1 164 ? 13.523 -13.677 13.859 1.00 39.00 164 GLU A N 1
ATOM 1308 C CA . GLU A 1 164 ? 13.346 -14.926 13.076 1.00 39.00 164 GLU A CA 1
ATOM 1309 C C . GLU A 1 164 ? 12.107 -15.765 13.451 1.00 39.00 164 GLU A C 1
ATOM 1311 O O . GLU A 1 164 ? 11.630 -16.586 12.681 1.00 39.00 164 GLU A O 1
ATOM 1316 N N . GLN A 1 165 ? 11.511 -15.500 14.608 1.00 36.75 165 GLN A N 1
ATOM 1317 C CA . GLN A 1 165 ? 10.331 -16.166 15.170 1.00 36.75 165 GLN A CA 1
ATOM 1318 C C . GLN A 1 165 ? 9.011 -15.980 14.382 1.00 36.75 165 GLN A C 1
ATOM 1320 O O . GLN A 1 165 ? 8.002 -16.549 14.781 1.00 36.75 165 GLN A O 1
ATOM 1325 N N . TYR A 1 166 ? 8.997 -15.243 13.265 1.00 43.53 166 TYR A N 1
ATOM 1326 C CA . TYR A 1 166 ? 7.839 -15.157 12.351 1.00 43.53 166 TYR A CA 1
ATOM 1327 C C . TYR A 1 166 ? 8.023 -15.937 11.036 1.00 43.53 166 TYR A C 1
ATOM 1329 O O . TYR A 1 166 ? 7.150 -15.876 10.177 1.00 43.53 166 TYR A O 1
ATOM 1337 N N . VAL A 1 167 ? 9.134 -16.664 10.868 1.00 40.66 167 VAL A N 1
ATOM 1338 C CA . VAL A 1 167 ? 9.444 -17.439 9.646 1.00 40.66 167 VAL A CA 1
ATOM 1339 C C . VAL A 1 167 ? 8.786 -18.834 9.650 1.00 40.66 167 VAL A C 1
ATOM 1341 O O . VAL A 1 167 ? 8.771 -19.511 8.628 1.00 40.66 167 VAL A O 1
ATOM 1344 N N . HIS A 1 168 ? 8.186 -19.262 10.766 1.00 29.58 168 HIS A N 1
ATOM 1345 C CA . HIS A 1 168 ? 7.673 -20.631 10.949 1.00 29.58 168 HIS A CA 1
ATOM 1346 C C . HIS A 1 168 ? 6.172 -20.733 11.281 1.00 29.58 168 HIS A C 1
ATOM 1348 O O . HIS A 1 168 ? 5.776 -21.666 11.976 1.00 29.58 168 HIS A O 1
ATOM 1354 N N . ALA A 1 169 ? 5.338 -19.796 10.821 1.00 34.09 169 ALA A N 1
ATOM 1355 C CA . ALA A 1 169 ? 3.880 -19.876 10.987 1.00 34.09 169 ALA A CA 1
ATOM 1356 C C . ALA A 1 169 ? 3.164 -20.158 9.664 1.00 34.09 169 ALA A C 1
ATOM 1358 O O . ALA A 1 169 ? 3.525 -19.501 8.662 1.00 34.09 169 ALA A O 1
#